Protein AF-A0A8S3JN02-F1 (afdb_monomer)

Sequence (158 aa):
DIGNNVYLNGHVSGVRGQWTYNQTGPLVLNRPGKMAANGQYLLWPFLSSDQTMTATIDNDINNLLSNFSTNGGWFQQTEIQGSAAANGAVSISTKLQPGEKKTVSILFAWYFPHHYWLDLPLDNYYSLLFNNVTDVGQSIGIDKTDSQLKIIFTGLFS

Mean predicted aligned error: 9.17 Å

Solvent-accessible surface area (backbone atoms only — not comparable to full-atom values): 9574 Å² total; per-residue (Å²): 132,80,84,77,60,82,66,76,85,86,85,65,98,68,72,56,30,31,30,34,29,67,68,82,59,42,43,33,39,41,28,75,70,79,45,58,88,17,31,29,39,34,44,32,73,62,74,56,98,72,45,46,70,26,42,52,68,36,75,48,70,65,60,54,51,55,45,32,75,74,64,67,39,40,86,86,48,62,65,40,76,70,46,69,36,73,39,74,51,74,40,76,43,68,85,78,58,94,92,60,86,83,88,82,50,70,48,75,40,66,31,50,44,30,37,71,58,94,87,40,85,40,65,41,72,66,50,82,78,29,94,46,31,64,52,51,45,46,73,79,41,70,90,42,54,75,75,55,52,53,51,56,66,57,62,75,76,110

Organism: NCBI:txid392030

Radius of gyration: 18.02 Å; Cα contacts (8 Å, |Δi|>4): 259; chains: 1; bounding box: 43×38×48 Å

Foldseek 3Di:
DDDPDLDDDDDDPADFAFWWDAQQFWTKGARDDAEQVGWMKTKGKQDDPQKGKAKDAAQDVVVVVVVCVVPVHDVVDNIGGRDTHRDMDMGMDGDADVPDDDDIDMDIWITRQWYDDPNDTDGDPCVVVDVHRVRVVVVLPSVDDPVRNVVVVVVVVD

pLDDT: mean 79.39, std 17.41, range [34.16, 96.69]

Nearest PDB structures (foldseek):
  5npf-assembly1_A  TM=7.852E-01  e=4.979E-01  Thermoanaerobacterium xylanolyticum
  5o0s-assembly1_A  TM=7.548E-01  e=7.433E-01  Thermoanaerobacterium xylanolyticum LX-11
  8jbo-assembly1_A  TM=6.210E-01  e=1.048E+00  Thermoanaerobacterium xylanolyticum LX-11
  8i5q-assembly1_A  TM=5.318E-01  e=1.858E+00  Thermoanaerobacterium xylanolyticum LX-11

Structure (mmCIF, N/CA/C/O backbone):
data_AF-A0A8S3JN02-F1
#
_entry.id   AF-A0A8S3JN02-F1
#
loop_
_atom_site.group_PDB
_atom_site.id
_atom_site.type_symbol
_atom_site.label_atom_id
_atom_site.label_alt_id
_atom_site.label_comp_id
_atom_site.label_asym_id
_atom_site.label_entity_id
_atom_site.label_seq_id
_atom_site.pdbx_PDB_ins_code
_atom_site.Cartn_x
_atom_site.Cartn_y
_atom_site.Cartn_z
_atom_site.occupancy
_atom_site.B_iso_or_equiv
_atom_site.auth_seq_id
_atom_site.auth_comp_id
_atom_site.auth_asym_id
_atom_site.auth_atom_id
_atom_site.pdbx_PDB_model_num
ATOM 1 N N . ASP A 1 1 ? 27.323 10.208 -19.829 1.00 34.66 1 ASP A N 1
ATOM 2 C CA . ASP A 1 1 ? 26.160 9.383 -19.465 1.00 34.66 1 ASP A CA 1
ATOM 3 C C . ASP A 1 1 ? 26.100 9.191 -17.955 1.00 34.66 1 ASP A C 1
ATOM 5 O O . ASP A 1 1 ? 26.625 8.215 -17.464 1.00 34.66 1 ASP A O 1
ATOM 9 N N . ILE A 1 2 ? 25.632 10.088 -17.079 1.00 34.16 2 ILE A N 1
ATOM 10 C CA . ILE A 1 2 ? 24.517 11.050 -17.125 1.00 34.16 2 ILE A CA 1
ATOM 11 C C . ILE A 1 2 ? 23.297 10.387 -17.772 1.00 34.16 2 ILE A C 1
ATOM 13 O O . ILE A 1 2 ? 23.023 10.555 -18.949 1.00 34.16 2 ILE A O 1
ATOM 17 N N . GLY A 1 3 ? 22.600 9.520 -17.046 1.00 41.91 3 GLY A N 1
ATOM 18 C CA . GLY A 1 3 ? 21.750 10.021 -15.963 1.00 41.91 3 GLY A CA 1
ATOM 19 C C . GLY A 1 3 ? 20.477 10.687 -16.502 1.00 41.91 3 GLY A C 1
ATOM 20 O O . GLY A 1 3 ? 19.808 11.415 -15.774 1.00 41.91 3 GLY A O 1
ATOM 21 N N . ASN A 1 4 ? 20.147 10.456 -17.778 1.00 41.75 4 ASN A N 1
ATOM 22 C CA . ASN A 1 4 ? 18.892 10.866 -18.390 1.00 41.75 4 ASN A CA 1
ATOM 23 C C . ASN A 1 4 ? 17.697 10.181 -17.703 1.00 41.75 4 ASN A C 1
ATOM 25 O O . ASN A 1 4 ? 17.236 9.135 -18.132 1.00 41.75 4 ASN A O 1
ATOM 29 N N . ASN A 1 5 ? 17.147 10.844 -16.684 1.00 47.47 5 ASN A N 1
ATOM 30 C CA . ASN A 1 5 ? 15.732 11.226 -16.690 1.00 47.47 5 ASN A CA 1
ATOM 31 C C . ASN A 1 5 ? 14.678 10.119 -16.795 1.00 47.47 5 ASN A C 1
ATOM 33 O O . ASN A 1 5 ? 13.706 10.274 -17.531 1.00 47.47 5 ASN A O 1
ATOM 37 N N . VAL A 1 6 ? 14.781 9.025 -16.042 1.00 48.16 6 VAL A N 1
ATOM 38 C CA . VAL A 1 6 ? 13.850 7.895 -16.275 1.00 48.16 6 VAL A CA 1
ATOM 39 C C . VAL A 1 6 ? 12.532 7.999 -15.500 1.00 48.16 6 VAL A C 1
ATOM 41 O O . VAL A 1 6 ? 11.930 6.994 -15.135 1.00 48.16 6 VAL A O 1
ATOM 44 N N . TYR A 1 7 ? 12.084 9.243 -15.288 1.00 45.03 7 TYR A N 1
ATOM 45 C CA . TYR A 1 7 ? 10.761 9.725 -15.716 1.00 45.03 7 TYR A CA 1
ATOM 46 C C . TYR A 1 7 ? 10.730 11.267 -15.578 1.00 45.03 7 TYR A C 1
ATOM 48 O O . TYR A 1 7 ? 10.963 11.775 -14.481 1.00 45.03 7 TYR A O 1
ATOM 56 N N . LEU A 1 8 ? 10.469 12.041 -16.640 1.00 46.81 8 LEU A N 1
ATOM 57 C CA . LEU A 1 8 ? 10.508 13.517 -16.589 1.00 46.81 8 LEU A CA 1
ATOM 58 C C . LEU A 1 8 ? 9.242 14.184 -17.151 1.00 46.81 8 LEU A C 1
ATOM 60 O O . LEU A 1 8 ? 8.777 13.802 -18.220 1.00 46.81 8 LEU A O 1
ATOM 64 N N . ASN A 1 9 ? 8.830 15.307 -16.540 1.00 41.00 9 ASN A N 1
ATOM 65 C CA . ASN A 1 9 ? 9.175 16.605 -17.139 1.00 41.00 9 ASN A CA 1
ATOM 66 C C . ASN A 1 9 ? 9.366 17.712 -16.074 1.00 41.00 9 ASN A C 1
ATOM 68 O O . ASN A 1 9 ? 8.522 17.872 -15.197 1.00 41.00 9 ASN A O 1
ATOM 72 N N . GLY A 1 10 ? 10.473 18.465 -16.143 1.00 43.22 10 GLY A N 1
ATOM 73 C CA . GLY A 1 10 ? 10.714 19.660 -15.312 1.00 43.22 10 GLY A CA 1
ATOM 74 C C . GLY A 1 10 ? 11.248 19.477 -13.878 1.00 43.22 10 GLY A C 1
ATOM 75 O O . GLY A 1 10 ? 10.930 20.295 -13.028 1.00 43.22 10 GLY A O 1
ATOM 76 N N . HIS A 1 11 ? 12.052 18.442 -13.611 1.00 48.72 11 HIS A N 1
ATOM 77 C CA . HIS A 1 11 ? 12.993 18.317 -12.476 1.00 48.72 11 HIS A CA 1
ATOM 78 C C . HIS A 1 11 ? 12.583 18.854 -11.084 1.00 48.72 11 HIS A C 1
ATOM 80 O O . HIS A 1 11 ? 12.873 19.992 -10.723 1.00 48.72 11 HIS A O 1
ATOM 86 N N . VAL A 1 12 ? 12.115 17.948 -10.220 1.00 45.69 12 VAL A N 1
ATOM 87 C CA . VAL A 1 12 ? 12.314 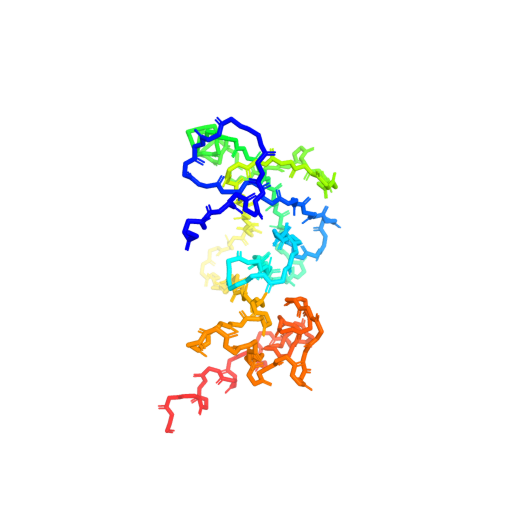18.009 -8.760 1.00 45.69 12 VAL A CA 1
ATOM 88 C C . VAL A 1 12 ? 12.675 16.587 -8.312 1.00 45.69 12 VAL A C 1
ATOM 90 O O . VAL A 1 12 ? 12.100 15.627 -8.822 1.00 45.69 12 VAL A O 1
ATOM 93 N N . SER A 1 13 ? 13.658 16.429 -7.422 1.00 41.56 13 SER A N 1
ATOM 94 C CA . SER A 1 13 ? 14.010 15.138 -6.808 1.00 41.56 13 SER A CA 1
ATOM 95 C C . SER A 1 13 ? 12.745 14.438 -6.284 1.00 41.56 13 SER A C 1
ATOM 97 O O . SER A 1 13 ? 12.057 14.983 -5.426 1.00 41.56 13 SER A O 1
ATOM 99 N N . GLY A 1 14 ? 12.409 13.272 -6.843 1.00 50.47 14 GLY A N 1
ATOM 100 C CA . GLY A 1 14 ? 11.148 12.572 -6.577 1.00 50.47 14 GLY A CA 1
ATOM 101 C C . GLY A 1 14 ? 10.360 12.301 -7.856 1.00 50.47 14 GLY A C 1
ATOM 102 O O . GLY A 1 14 ? 9.391 12.988 -8.169 1.00 50.47 14 GLY A O 1
ATOM 103 N N . VAL A 1 15 ? 10.772 11.278 -8.608 1.00 55.94 15 VAL A N 1
ATOM 104 C CA . VAL A 1 15 ? 10.011 10.774 -9.760 1.00 55.94 15 VAL A CA 1
ATOM 105 C C . VAL A 1 15 ? 8.611 10.347 -9.295 1.00 55.94 15 VAL A C 1
ATOM 107 O O . VAL A 1 15 ? 8.466 9.383 -8.534 1.00 55.94 15 VAL A O 1
ATOM 110 N N . ARG A 1 16 ? 7.579 11.072 -9.752 1.00 66.62 16 ARG A N 1
ATOM 111 C CA . ARG A 1 16 ? 6.169 10.781 -9.459 1.00 66.62 16 ARG A CA 1
ATOM 112 C C . ARG A 1 16 ? 5.734 9.604 -10.329 1.00 66.62 16 ARG A C 1
ATOM 114 O O . ARG A 1 16 ? 5.414 9.778 -11.500 1.00 66.62 16 ARG A O 1
ATOM 121 N N . GLY A 1 17 ? 5.811 8.399 -9.770 1.00 76.44 17 GLY A N 1
ATOM 122 C CA . GLY A 1 17 ? 5.189 7.223 -10.372 1.00 76.44 17 GLY A CA 1
ATOM 123 C C . GLY A 1 17 ? 3.662 7.351 -10.398 1.00 76.44 17 GLY A C 1
ATOM 124 O O . GLY A 1 17 ? 3.092 8.368 -10.005 1.00 76.44 17 GLY A O 1
ATOM 125 N N . GLN A 1 18 ? 3.000 6.300 -10.855 1.00 89.69 18 GLN A N 1
ATOM 126 C CA . GLN A 1 18 ? 1.548 6.213 -10.903 1.00 89.69 18 GLN A CA 1
ATOM 127 C C . GLN A 1 18 ? 1.035 5.510 -9.656 1.00 89.69 18 GLN A C 1
ATOM 129 O O . GLN A 1 18 ? 1.423 4.374 -9.384 1.00 89.69 18 GLN A O 1
ATOM 134 N N . TRP A 1 19 ? 0.162 6.182 -8.913 1.00 92.00 19 TRP A N 1
ATOM 135 C CA . TRP A 1 19 ? -0.514 5.576 -7.779 1.00 92.00 19 TRP A CA 1
ATOM 136 C C . TRP A 1 19 ? -1.785 4.852 -8.216 1.00 92.00 19 TRP A C 1
ATOM 138 O O . TRP A 1 19 ? -2.520 5.333 -9.084 1.00 92.00 19 TRP A O 1
ATOM 148 N N . THR A 1 20 ? -2.052 3.710 -7.587 1.00 93.62 20 THR A N 1
ATOM 149 C CA . THR A 1 20 ? -3.298 2.952 -7.736 1.00 93.62 20 THR A CA 1
ATOM 150 C C . THR A 1 20 ? -3.820 2.493 -6.378 1.00 93.62 20 THR A C 1
ATOM 152 O O . THR A 1 20 ? -3.031 2.140 -5.502 1.00 93.62 20 THR A O 1
ATOM 155 N N . TYR A 1 21 ? -5.138 2.539 -6.191 1.00 91.38 21 TYR A N 1
ATOM 156 C CA . TYR A 1 21 ? -5.841 2.077 -4.992 1.00 91.38 21 TYR A CA 1
ATOM 157 C C . TYR A 1 21 ? -7.308 1.789 -5.325 1.00 91.38 21 TYR A C 1
ATOM 159 O O . TYR A 1 21 ? -7.956 2.608 -5.973 1.00 91.38 21 TYR A O 1
ATOM 167 N N . ASN A 1 22 ? -7.837 0.656 -4.854 1.00 83.44 22 ASN A N 1
ATOM 168 C CA . ASN A 1 22 ? -9.179 0.157 -5.179 1.00 83.44 22 ASN A CA 1
ATOM 169 C C . ASN A 1 22 ? -10.023 -0.215 -3.936 1.00 83.44 22 ASN A C 1
ATOM 171 O O . ASN A 1 22 ? -10.738 -1.212 -3.958 1.00 83.44 22 ASN A O 1
ATOM 175 N N . GLN A 1 23 ? -9.957 0.581 -2.859 1.00 75.44 23 GLN A N 1
ATOM 176 C CA . GLN A 1 23 ? -10.728 0.447 -1.594 1.00 75.44 23 GLN A CA 1
ATOM 177 C C . GLN A 1 23 ? -10.337 -0.709 -0.681 1.00 75.44 23 GLN A C 1
ATOM 179 O O . GLN A 1 23 ? -10.251 -0.530 0.530 1.00 75.44 23 GLN A O 1
ATOM 184 N N . THR A 1 24 ? -10.147 -1.897 -1.242 1.00 75.31 24 THR A N 1
ATOM 185 C CA . THR A 1 24 ? -9.920 -3.128 -0.473 1.00 75.31 24 THR A CA 1
ATOM 186 C C . THR A 1 24 ? -8.507 -3.676 -0.641 1.00 75.31 24 THR A C 1
ATOM 188 O O . THR A 1 24 ? -8.105 -4.575 0.093 1.00 75.31 24 THR A O 1
ATOM 191 N N . GLY A 1 25 ? -7.768 -3.178 -1.633 1.00 83.94 25 GLY A N 1
ATOM 192 C CA . GLY A 1 25 ? -6.404 -3.586 -1.939 1.00 83.94 25 GLY A CA 1
ATOM 193 C C . GLY A 1 25 ? -5.341 -2.588 -1.471 1.00 83.94 25 GLY A C 1
ATOM 194 O O . GLY A 1 25 ? -5.647 -1.573 -0.840 1.00 83.94 25 GLY A O 1
ATOM 195 N N . PRO A 1 26 ? -4.069 -2.863 -1.795 1.00 91.88 26 PRO A N 1
ATOM 196 C CA . PRO A 1 26 ? -2.961 -1.997 -1.428 1.00 91.88 26 PRO A CA 1
ATOM 197 C C . PRO A 1 26 ? -3.035 -0.643 -2.137 1.00 91.88 26 PRO A C 1
ATOM 199 O O . PRO A 1 26 ? -3.521 -0.529 -3.263 1.00 91.88 26 PRO A O 1
ATOM 202 N N . LEU A 1 27 ? -2.443 0.373 -1.511 1.00 94.94 27 LEU A N 1
ATOM 203 C CA . LEU A 1 27 ? -1.994 1.562 -2.222 1.00 94.94 27 LEU A CA 1
ATOM 204 C C . LEU A 1 27 ? -0.657 1.232 -2.892 1.00 94.94 27 LEU A C 1
ATOM 206 O O . LEU A 1 27 ? 0.330 0.976 -2.201 1.00 94.94 27 LEU A O 1
ATOM 210 N N . VAL A 1 28 ? -0.616 1.245 -4.222 1.00 94.75 28 VAL A N 1
ATOM 211 C CA . VAL A 1 28 ? 0.566 0.864 -5.008 1.00 94.75 28 VAL A CA 1
ATOM 212 C C . VAL A 1 28 ? 1.101 2.065 -5.766 1.00 94.75 28 VAL A C 1
ATOM 214 O O . VAL A 1 28 ? 0.358 2.714 -6.498 1.00 94.75 28 VAL A O 1
ATOM 217 N N . LEU A 1 29 ? 2.402 2.321 -5.643 1.00 93.69 29 LEU A N 1
ATOM 218 C CA . LEU A 1 29 ? 3.144 3.239 -6.501 1.00 93.69 29 LEU A CA 1
ATOM 219 C C . LEU A 1 29 ? 3.896 2.437 -7.558 1.00 93.69 29 LEU A C 1
ATOM 221 O O . LEU A 1 29 ? 4.765 1.643 -7.213 1.00 93.69 29 LEU A O 1
ATOM 225 N N . ASN A 1 30 ? 3.626 2.698 -8.833 1.00 91.94 30 ASN A N 1
ATOM 226 C CA . ASN A 1 30 ? 4.323 2.095 -9.961 1.00 91.94 30 ASN A CA 1
ATOM 227 C C . ASN A 1 30 ? 5.232 3.109 -10.668 1.00 91.94 30 ASN A C 1
ATOM 229 O O . ASN A 1 30 ? 4.771 4.149 -11.137 1.00 91.94 30 ASN A O 1
ATOM 233 N N . ARG A 1 31 ? 6.525 2.802 -10.785 1.00 88.69 31 ARG A N 1
ATOM 234 C CA . ARG A 1 31 ? 7.506 3.572 -11.562 1.00 88.69 31 ARG A CA 1
ATOM 235 C C . ARG A 1 31 ? 7.958 2.722 -12.754 1.00 88.69 31 ARG A C 1
ATOM 237 O O . ARG A 1 31 ? 8.922 1.971 -12.603 1.00 88.69 31 ARG A O 1
ATOM 244 N N . PRO A 1 32 ? 7.290 2.809 -13.918 1.00 84.88 32 PRO A N 1
ATOM 245 C CA . PRO A 1 32 ? 7.601 1.960 -15.064 1.00 84.88 32 PRO A CA 1
ATOM 246 C C . PRO A 1 32 ? 8.996 2.260 -15.622 1.00 84.88 32 PRO A C 1
ATOM 248 O O . PRO A 1 32 ? 9.436 3.406 -15.622 1.00 84.88 32 PRO A O 1
ATOM 251 N N . GLY A 1 33 ? 9.673 1.232 -16.129 1.00 82.44 33 GLY A N 1
ATOM 252 C CA . GLY A 1 33 ? 10.989 1.338 -16.757 1.00 82.44 33 GLY A CA 1
ATOM 253 C C . GLY A 1 33 ? 11.889 0.165 -16.381 1.00 82.44 33 GLY A C 1
ATOM 254 O O . GLY A 1 33 ? 11.467 -0.739 -15.665 1.00 82.44 33 GLY A O 1
ATOM 255 N N . LYS A 1 34 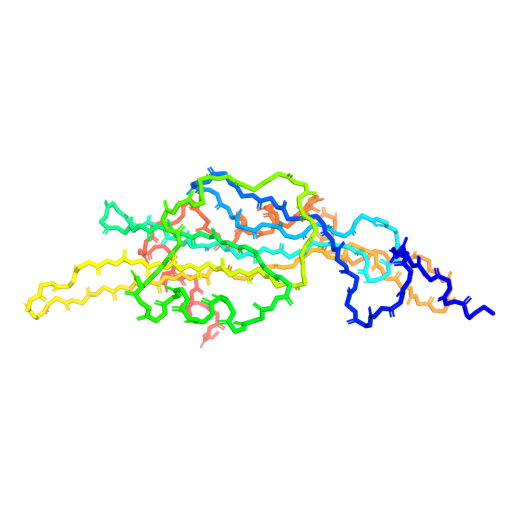? 13.1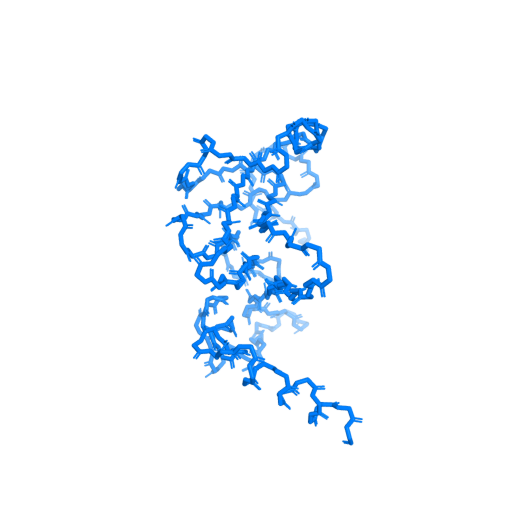22 0.175 -16.893 1.00 81.56 34 LYS A N 1
ATOM 256 C CA . LYS A 1 34 ? 14.088 -0.923 -16.722 1.00 81.56 34 LYS A CA 1
ATOM 257 C C . LYS A 1 34 ? 15.317 -0.546 -15.900 1.00 81.56 34 LYS A C 1
ATOM 259 O O . LYS A 1 34 ? 16.253 -1.330 -15.807 1.00 81.56 34 LYS A O 1
ATOM 264 N N . MET A 1 35 ? 15.345 0.656 -15.330 1.00 80.44 35 MET A N 1
ATOM 265 C CA . MET A 1 35 ? 16.460 1.048 -14.483 1.00 80.44 35 MET A CA 1
ATOM 266 C C . MET A 1 35 ? 16.302 0.572 -13.050 1.00 80.44 35 MET A C 1
ATOM 268 O O . MET A 1 35 ? 15.193 0.334 -12.589 1.00 80.44 35 MET A O 1
ATOM 272 N N . ALA A 1 36 ? 17.408 0.590 -12.307 1.00 82.44 36 ALA A N 1
ATOM 273 C CA . ALA A 1 36 ? 17.420 0.296 -10.877 1.00 82.44 36 ALA A CA 1
ATOM 274 C C . ALA A 1 36 ? 16.464 1.168 -10.038 1.00 82.44 36 ALA A C 1
ATOM 276 O O . ALA A 1 36 ? 16.013 0.754 -8.976 1.00 82.44 36 ALA A O 1
ATOM 277 N N . ALA A 1 37 ? 16.139 2.377 -10.509 1.00 80.31 37 ALA A N 1
ATOM 278 C CA . ALA A 1 37 ? 15.184 3.273 -9.852 1.00 80.31 37 ALA A CA 1
ATOM 279 C C . ALA A 1 37 ? 13.711 3.012 -10.241 1.00 80.31 37 ALA A C 1
ATOM 281 O O . ALA A 1 37 ? 12.807 3.622 -9.659 1.00 80.31 37 ALA A O 1
ATOM 282 N N . ASN A 1 38 ? 13.467 2.148 -11.231 1.00 85.88 38 ASN A N 1
ATOM 283 C CA . ASN A 1 38 ? 12.141 1.732 -11.670 1.00 85.88 38 ASN A CA 1
ATOM 284 C C . ASN A 1 38 ? 11.709 0.476 -10.917 1.00 85.88 38 ASN A C 1
ATOM 286 O O . ASN A 1 38 ? 12.503 -0.419 -10.639 1.00 85.88 38 ASN A O 1
ATOM 290 N N . GLY A 1 39 ? 10.430 0.420 -10.581 1.00 90.56 39 GLY A N 1
ATOM 291 C CA . GLY A 1 39 ? 9.894 -0.599 -9.701 1.00 90.56 39 GLY A CA 1
ATOM 292 C C . GLY A 1 39 ? 8.634 -0.116 -9.017 1.00 90.56 39 GLY A C 1
ATOM 293 O O . GLY A 1 39 ? 8.016 0.875 -9.417 1.00 90.56 39 GLY A O 1
ATOM 294 N N . GLN A 1 40 ? 8.246 -0.835 -7.981 1.00 93.81 40 GLN A N 1
ATOM 295 C CA . GLN A 1 40 ? 6.979 -0.646 -7.312 1.00 93.81 40 GLN A CA 1
ATOM 296 C C . GLN A 1 40 ? 7.160 -0.607 -5.799 1.00 93.81 40 GLN A C 1
ATOM 298 O O . GLN A 1 40 ? 8.001 -1.312 -5.242 1.00 93.81 40 GLN A O 1
ATOM 303 N N . TYR A 1 41 ? 6.330 0.194 -5.141 1.00 94.00 41 TYR A N 1
ATOM 304 C CA . TYR A 1 41 ? 6.115 0.136 -3.698 1.00 94.00 41 TYR A CA 1
ATOM 305 C C . TYR A 1 41 ? 4.649 -0.151 -3.434 1.00 94.00 41 TYR A C 1
ATOM 307 O O . TYR A 1 41 ? 3.794 0.281 -4.208 1.00 94.00 41 TYR A O 1
ATOM 315 N N . LEU A 1 42 ? 4.357 -0.805 -2.316 1.00 94.06 42 LEU A N 1
ATOM 316 C CA . LEU A 1 42 ? 2.998 -0.899 -1.814 1.00 94.06 42 LEU A CA 1
ATOM 317 C C . LEU A 1 42 ? 2.919 -0.608 -0.321 1.00 94.06 42 LEU A C 1
ATOM 319 O O . LEU A 1 42 ? 3.858 -0.872 0.432 1.00 94.06 42 LEU A O 1
ATOM 323 N N . LEU A 1 43 ? 1.761 -0.099 0.081 1.00 94.19 43 LEU A N 1
ATOM 324 C CA . LEU A 1 43 ? 1.285 -0.071 1.454 1.00 94.19 43 LEU A CA 1
ATOM 325 C C . LEU A 1 43 ? -0.035 -0.837 1.504 1.00 94.19 43 LEU A C 1
ATOM 327 O O . LEU A 1 43 ? -0.994 -0.457 0.831 1.00 94.19 43 LEU A O 1
ATOM 331 N N . TRP A 1 44 ? -0.087 -1.910 2.288 1.00 90.81 44 TRP A N 1
ATOM 332 C CA . TRP A 1 44 ? -1.257 -2.778 2.390 1.00 90.81 44 TRP A CA 1
ATOM 333 C C . TRP A 1 44 ? -1.704 -2.933 3.842 1.00 90.81 44 TRP A C 1
ATOM 335 O O . TRP A 1 44 ? -1.150 -3.729 4.598 1.00 90.81 44 TRP A O 1
ATOM 345 N N . PRO A 1 45 ? -2.708 -2.158 4.254 1.00 88.56 45 PRO A N 1
ATOM 346 C CA . PRO A 1 45 ? -3.466 -2.416 5.463 1.00 88.56 45 PRO A CA 1
ATOM 347 C C . PRO A 1 45 ? -4.091 -3.813 5.505 1.00 88.56 45 PRO A C 1
ATOM 349 O O . PRO A 1 45 ? -4.893 -4.159 4.641 1.00 88.56 45 PRO A O 1
ATOM 352 N N . PHE A 1 46 ? -3.769 -4.600 6.529 1.00 82.88 46 PHE A N 1
ATOM 353 C CA . PHE A 1 46 ? -4.496 -5.836 6.809 1.00 82.88 46 PHE A CA 1
ATOM 354 C C . PHE A 1 46 ? -5.767 -5.486 7.568 1.00 82.88 46 PHE A C 1
ATOM 356 O O . PHE A 1 46 ? -5.686 -4.846 8.613 1.00 82.88 46 PHE A O 1
ATOM 363 N N . LEU A 1 47 ? -6.919 -5.881 7.028 1.00 80.62 47 LEU A N 1
ATOM 364 C CA . LEU A 1 47 ? -8.220 -5.558 7.599 1.00 80.62 47 LEU A CA 1
ATOM 365 C C . LEU A 1 47 ? -8.839 -6.772 8.289 1.00 80.62 47 LEU A C 1
ATOM 367 O O . LEU A 1 47 ? -9.073 -7.804 7.660 1.00 80.62 47 LEU A O 1
ATOM 371 N N . SER A 1 48 ? -9.173 -6.614 9.567 1.00 78.38 48 SER A N 1
ATOM 372 C CA . SER A 1 48 ? -10.196 -7.424 10.234 1.00 78.38 48 SER A CA 1
ATOM 373 C C . SER A 1 48 ? -11.600 -6.868 9.955 1.00 78.38 48 SER A C 1
ATOM 375 O O . SER A 1 48 ? -11.765 -5.749 9.470 1.00 78.38 48 SER A O 1
ATOM 377 N N . SER A 1 49 ? -12.645 -7.637 10.278 1.00 79.19 49 SER A N 1
ATOM 378 C CA . SER A 1 49 ? -14.050 -7.293 9.980 1.00 79.19 49 SER A CA 1
ATOM 379 C C . SER A 1 49 ? -14.545 -5.969 10.581 1.00 79.19 49 SER A C 1
ATOM 381 O O . SER A 1 49 ? -15.570 -5.444 10.162 1.00 79.19 49 SER A O 1
ATOM 383 N N . ASP A 1 50 ? -13.857 -5.454 11.595 1.00 85.44 50 ASP A N 1
ATOM 384 C CA . ASP A 1 50 ? -14.172 -4.226 12.326 1.00 85.44 50 ASP A CA 1
ATOM 385 C C . ASP A 1 50 ? -13.200 -3.070 12.017 1.00 85.44 50 ASP A C 1
ATOM 387 O O . ASP A 1 50 ? -13.278 -2.009 12.644 1.00 85.44 50 ASP A O 1
ATOM 391 N N . GLN A 1 51 ? -12.267 -3.283 11.088 1.00 87.69 51 GLN A N 1
ATOM 392 C CA . GLN A 1 51 ? -11.291 -2.294 10.653 1.00 87.69 51 GLN A CA 1
ATOM 393 C C . GLN A 1 51 ? -11.727 -1.638 9.344 1.00 87.69 51 GLN A C 1
ATOM 395 O O . GLN A 1 51 ? -12.358 -2.246 8.482 1.00 87.69 51 GLN A O 1
ATOM 400 N N . THR A 1 52 ? -11.375 -0.368 9.178 1.00 88.75 52 THR A N 1
ATOM 401 C CA . THR A 1 52 ? -11.588 0.381 7.937 1.00 88.75 52 THR A CA 1
ATOM 402 C C . THR A 1 52 ? -10.266 0.947 7.454 1.00 88.75 52 THR A C 1
ATOM 404 O O . THR A 1 52 ? -9.532 1.561 8.229 1.00 88.75 52 THR A O 1
ATOM 407 N N . MET A 1 53 ? -9.982 0.758 6.168 1.00 89.56 53 MET A N 1
ATOM 408 C CA . MET A 1 53 ? -8.844 1.356 5.482 1.00 89.56 53 MET A CA 1
ATOM 409 C C . MET A 1 53 ? -9.254 2.660 4.806 1.00 89.56 53 MET A C 1
ATOM 411 O O . MET A 1 53 ? -10.339 2.759 4.235 1.00 89.56 53 MET A O 1
ATOM 415 N N . THR A 1 54 ? -8.351 3.636 4.794 1.00 92.81 54 THR A N 1
ATOM 416 C CA . THR A 1 54 ? -8.404 4.728 3.814 1.00 92.81 54 THR A CA 1
ATOM 417 C C . THR A 1 54 ? -7.039 4.922 3.173 1.00 92.81 54 THR A C 1
ATOM 419 O O . THR A 1 54 ? -6.021 4.594 3.783 1.00 92.81 54 THR A O 1
ATOM 422 N N . ALA A 1 55 ? -7.008 5.452 1.953 1.00 93.81 55 ALA A N 1
ATOM 423 C CA . ALA A 1 55 ? -5.773 5.800 1.268 1.00 93.81 55 ALA A CA 1
ATOM 424 C C . ALA A 1 55 ? -5.944 7.089 0.468 1.00 93.81 55 ALA A C 1
ATOM 426 O O . ALA A 1 55 ? -7.037 7.411 0.007 1.00 93.81 55 ALA A O 1
ATOM 427 N N . THR A 1 56 ? -4.855 7.825 0.299 1.00 93.62 56 THR A N 1
ATOM 428 C CA . THR A 1 56 ? -4.835 9.074 -0.462 1.00 93.62 56 THR A CA 1
ATOM 429 C C . THR A 1 56 ? -3.445 9.330 -1.030 1.00 93.62 56 THR A C 1
ATOM 431 O O . THR A 1 56 ? -2.470 8.663 -0.667 1.00 93.62 56 THR A O 1
ATOM 434 N N . ILE A 1 57 ? -3.355 10.331 -1.896 1.00 91.88 57 ILE A N 1
ATOM 435 C CA . ILE A 1 57 ? -2.105 10.843 -2.435 1.00 91.88 57 ILE A CA 1
ATOM 436 C C . ILE A 1 57 ? -2.158 12.371 -2.492 1.00 91.88 57 ILE A C 1
ATOM 438 O O . ILE A 1 57 ? -3.210 12.943 -2.767 1.00 91.88 57 ILE A O 1
ATOM 442 N N . ASP A 1 58 ? -1.025 13.034 -2.278 1.00 90.38 58 ASP A N 1
ATOM 443 C CA . ASP A 1 58 ? -0.916 14.492 -2.416 1.00 90.38 58 ASP A CA 1
ATOM 444 C C . ASP A 1 58 ? 0.533 14.893 -2.741 1.00 90.38 58 ASP A C 1
ATOM 446 O O . ASP A 1 58 ? 1.494 14.171 -2.458 1.00 90.38 58 ASP A O 1
ATOM 450 N N . ASN A 1 59 ? 0.710 16.051 -3.365 1.00 86.69 59 ASN A N 1
ATOM 451 C CA . ASN A 1 59 ? 2.025 16.645 -3.582 1.00 86.69 59 ASN A CA 1
ATOM 452 C C . ASN A 1 59 ? 2.553 17.377 -2.344 1.00 86.69 59 ASN A C 1
ATOM 454 O O . ASN A 1 59 ? 3.768 17.487 -2.198 1.00 86.69 59 ASN A O 1
ATOM 458 N N . ASP A 1 60 ? 1.667 17.834 -1.461 1.00 88.31 60 ASP A N 1
ATOM 459 C CA . ASP A 1 60 ? 2.003 18.499 -0.210 1.00 88.31 60 ASP A CA 1
ATOM 460 C C . ASP A 1 60 ? 1.703 17.587 0.986 1.00 88.31 60 ASP A C 1
ATOM 462 O O . ASP A 1 60 ? 0.564 17.192 1.245 1.00 88.31 60 ASP A O 1
ATOM 466 N N . ILE A 1 61 ? 2.743 17.266 1.753 1.00 89.50 61 ILE A N 1
ATOM 467 C CA . ILE A 1 61 ? 2.619 16.452 2.963 1.00 89.50 61 ILE A CA 1
ATOM 468 C C . ILE A 1 61 ? 1.753 17.133 4.036 1.00 89.50 61 ILE A C 1
ATOM 470 O O . ILE A 1 61 ? 1.097 16.447 4.818 1.00 89.50 61 ILE A O 1
ATOM 474 N N . ASN A 1 62 ? 1.681 18.466 4.060 1.00 93.94 62 ASN A N 1
ATOM 475 C CA . ASN A 1 62 ? 0.873 19.197 5.036 1.00 93.94 62 ASN A CA 1
ATOM 476 C C . ASN A 1 62 ? -0.630 19.005 4.794 1.00 93.94 62 ASN A C 1
ATOM 478 O O . ASN A 1 62 ? -1.401 18.921 5.753 1.00 93.94 62 ASN A O 1
ATOM 482 N N . ASN A 1 63 ? -1.054 18.858 3.535 1.00 91.56 63 ASN A N 1
ATOM 483 C CA . ASN A 1 63 ? -2.443 18.534 3.199 1.00 91.56 63 ASN A CA 1
ATOM 484 C C . ASN A 1 63 ? -2.814 17.133 3.694 1.00 91.56 63 ASN A C 1
ATOM 486 O O . ASN A 1 63 ? -3.896 16.929 4.245 1.00 91.56 63 ASN A O 1
ATOM 490 N N . LEU A 1 64 ? -1.901 16.165 3.560 1.00 92.19 64 LEU A N 1
ATOM 491 C CA . LEU A 1 64 ? -2.108 14.818 4.092 1.00 92.19 64 LEU A CA 1
ATOM 492 C C . LEU A 1 64 ? -2.285 14.846 5.610 1.00 92.19 64 LEU A C 1
ATOM 494 O O . LEU A 1 64 ? -3.265 14.309 6.129 1.00 92.19 64 LEU A O 1
ATOM 498 N N . LEU A 1 65 ? -1.359 15.505 6.310 1.00 94.69 65 LEU A N 1
ATOM 499 C CA . LEU A 1 65 ? -1.336 15.557 7.770 1.00 94.69 65 LEU A CA 1
ATOM 500 C C . LEU A 1 65 ? -2.526 16.324 8.355 1.00 94.69 65 LEU A C 1
ATOM 502 O O . LEU A 1 65 ? -3.103 15.872 9.340 1.00 94.69 65 LEU A O 1
ATOM 506 N N . SER A 1 66 ? -2.921 17.449 7.755 1.00 95.25 66 SER A N 1
ATOM 507 C CA . SER A 1 66 ? -4.061 18.252 8.227 1.00 95.25 66 SER A CA 1
ATOM 508 C C . SER A 1 66 ? -5.410 17.548 8.033 1.00 95.25 66 SER A C 1
ATOM 510 O O . SER A 1 66 ? -6.264 17.572 8.923 1.00 95.25 66 SER A O 1
ATOM 512 N N . ASN A 1 67 ? -5.597 16.847 6.911 1.00 91.50 67 ASN A N 1
ATOM 513 C CA . ASN A 1 67 ? -6.788 16.024 6.697 1.00 91.50 67 ASN A CA 1
ATOM 514 C C . ASN A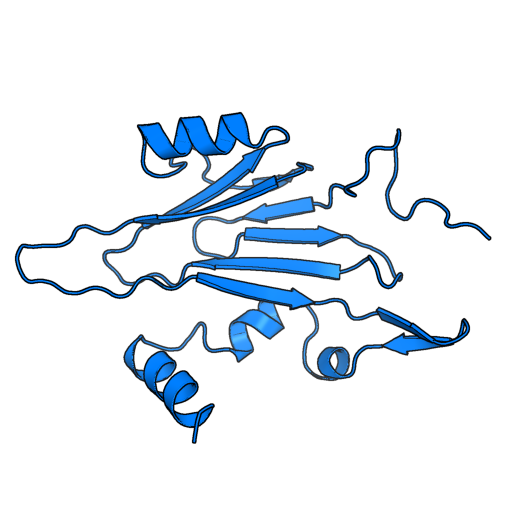 1 67 ? -6.836 14.835 7.664 1.00 91.50 67 ASN A C 1
ATOM 516 O O . ASN A 1 67 ? -7.895 14.536 8.225 1.00 91.50 67 ASN A O 1
ATOM 520 N N . PHE A 1 68 ? -5.691 14.183 7.889 1.00 94.75 68 PHE A N 1
ATOM 521 C CA . PHE A 1 68 ? -5.591 13.063 8.819 1.00 94.75 68 PHE A CA 1
ATOM 522 C C . PHE A 1 68 ? -5.850 13.489 10.265 1.00 94.75 68 PHE A C 1
ATOM 524 O O . PHE A 1 68 ? -6.595 12.813 10.966 1.00 94.75 68 PHE A O 1
ATOM 531 N N . SER A 1 69 ? -5.295 14.616 10.716 1.00 95.12 69 SER A N 1
ATOM 532 C CA . SER A 1 69 ? -5.493 15.094 12.091 1.00 95.12 69 SER A CA 1
ATOM 533 C C . SER A 1 69 ? -6.948 15.455 12.392 1.00 95.12 69 SER A C 1
ATOM 535 O O . SER A 1 69 ? -7.389 15.319 13.531 1.00 95.12 69 SER A O 1
ATOM 537 N N . THR A 1 70 ? -7.702 15.872 11.373 1.00 92.06 70 THR A N 1
ATOM 538 C CA . THR A 1 70 ? -9.116 16.238 11.510 1.00 92.06 70 THR A CA 1
ATOM 539 C C . THR A 1 70 ? -10.033 15.013 11.508 1.00 92.06 70 THR A C 1
ATOM 541 O O . THR A 1 70 ? -10.979 14.954 12.289 1.00 92.06 70 THR A O 1
ATOM 544 N N . ASN A 1 71 ? -9.765 14.030 10.641 1.00 90.25 71 ASN A N 1
ATOM 545 C CA . ASN A 1 71 ? -10.712 12.944 10.358 1.00 90.25 71 ASN A CA 1
ATOM 546 C C . ASN A 1 71 ? -10.231 11.548 10.791 1.00 90.25 71 ASN A C 1
ATOM 548 O O . ASN A 1 71 ? -11.019 10.606 10.796 1.00 90.25 71 ASN A O 1
ATOM 552 N N . GLY A 1 72 ? -8.946 11.372 11.103 1.00 91.12 72 GLY A N 1
ATOM 553 C CA . GLY A 1 72 ? -8.319 10.061 11.327 1.00 91.12 72 GLY A CA 1
ATOM 554 C C . GLY A 1 72 ? -8.145 9.210 10.056 1.00 91.12 72 GLY A C 1
ATOM 555 O O . GLY A 1 72 ? -7.780 8.037 10.139 1.00 91.12 72 GLY A O 1
ATOM 556 N N . GLY A 1 73 ? -8.417 9.771 8.872 1.00 92.50 73 GLY A N 1
ATOM 557 C CA . GLY A 1 73 ? -8.347 9.088 7.577 1.00 92.50 73 GLY A CA 1
ATOM 558 C C . GLY A 1 73 ? -8.900 9.932 6.424 1.00 92.50 73 GLY A C 1
ATOM 559 O O . GLY A 1 73 ? -9.313 11.074 6.620 1.00 92.50 73 GLY A O 1
ATOM 560 N N . TRP A 1 74 ? -8.929 9.359 5.220 1.00 92.44 74 TRP A N 1
ATOM 561 C CA . TRP A 1 74 ? -9.328 10.016 3.966 1.00 92.44 74 TRP A CA 1
ATOM 562 C C . TRP A 1 74 ? -10.532 9.317 3.315 1.00 92.44 74 TRP A C 1
ATOM 564 O O . TRP A 1 74 ? -10.427 8.673 2.277 1.00 92.44 74 TRP A O 1
ATOM 574 N N . PHE A 1 75 ? -11.705 9.438 3.938 1.00 83.31 75 PHE A N 1
ATOM 575 C CA . PHE A 1 75 ? -12.918 8.684 3.571 1.00 83.31 75 PHE A CA 1
ATOM 576 C C . PHE A 1 75 ? -13.592 9.115 2.259 1.00 83.31 75 PHE A C 1
ATOM 578 O O . PHE A 1 75 ? -14.491 8.433 1.779 1.00 83.31 75 PHE A O 1
ATOM 585 N N . GLN A 1 76 ? -13.186 10.248 1.684 1.00 77.38 76 GLN A N 1
ATOM 586 C CA . GLN A 1 76 ? -13.738 10.747 0.419 1.00 77.38 76 GLN A CA 1
ATOM 587 C C . GLN A 1 76 ? -13.076 10.100 -0.802 1.00 77.38 76 GLN A C 1
ATOM 589 O O . GLN A 1 76 ? -13.633 10.141 -1.897 1.00 77.38 76 GLN A O 1
ATOM 594 N N . GLN A 1 77 ? -11.890 9.510 -0.627 1.00 74.56 77 GLN A N 1
ATOM 595 C CA . GLN A 1 77 ? -11.115 8.951 -1.722 1.00 74.56 77 GLN A CA 1
ATOM 596 C C . GLN A 1 77 ? -11.348 7.448 -1.808 1.00 74.56 77 GLN A C 1
ATOM 598 O O . GLN A 1 77 ? -10.745 6.642 -1.102 1.00 74.56 77 GLN A O 1
ATOM 603 N N . THR A 1 78 ? -12.280 7.090 -2.681 1.00 74.56 78 THR A N 1
ATOM 604 C CA . THR A 1 78 ? -12.700 5.710 -2.898 1.00 74.56 78 THR A CA 1
ATOM 605 C C . THR A 1 78 ? -11.842 5.011 -3.945 1.00 74.56 78 THR A C 1
ATOM 607 O O . THR A 1 78 ? -11.795 3.797 -3.979 1.00 74.56 78 THR A O 1
ATOM 610 N N . GLU A 1 79 ? -11.124 5.721 -4.804 1.00 85.19 79 GLU A N 1
ATOM 611 C CA . GLU A 1 79 ? -10.279 5.087 -5.811 1.00 85.19 79 GLU A CA 1
ATOM 612 C C . GLU A 1 79 ? -9.171 6.040 -6.253 1.00 85.19 79 GLU A C 1
ATOM 614 O O . GLU A 1 79 ? -9.328 7.264 -6.247 1.00 85.19 79 GLU A O 1
ATOM 619 N N . ILE A 1 80 ? -8.028 5.469 -6.624 1.00 87.19 80 ILE A N 1
ATOM 620 C CA . ILE A 1 80 ? -6.918 6.179 -7.253 1.00 87.19 80 ILE A CA 1
ATOM 621 C C . ILE A 1 80 ? -6.513 5.355 -8.469 1.00 87.19 80 ILE A C 1
ATOM 623 O O . ILE A 1 80 ? -6.199 4.178 -8.321 1.00 87.19 80 ILE A O 1
ATOM 627 N N . GLN A 1 81 ? -6.508 5.957 -9.659 1.00 83.75 81 GLN A N 1
ATOM 628 C CA . GLN A 1 81 ? -6.085 5.292 -10.894 1.00 83.75 81 GLN A CA 1
ATOM 629 C C . GLN A 1 81 ? -5.149 6.193 -11.687 1.00 83.75 81 GLN A C 1
ATOM 631 O O . GLN A 1 81 ? -5.566 7.207 -12.241 1.00 83.75 81 GLN A O 1
ATOM 636 N N . GLY A 1 82 ? -3.871 5.820 -11.749 1.00 76.31 82 GLY A N 1
ATOM 637 C CA . GLY A 1 82 ? -2.903 6.469 -12.633 1.00 76.31 82 GLY A CA 1
ATOM 638 C C . GLY A 1 82 ? -2.518 7.899 -12.238 1.00 76.31 82 GLY A C 1
ATOM 639 O O . GLY A 1 82 ? -1.912 8.604 -13.044 1.00 76.31 82 GLY A O 1
ATOM 640 N N . SER A 1 83 ? -2.838 8.335 -11.018 1.00 76.69 83 SER A N 1
ATOM 641 C CA . SER A 1 83 ? -2.565 9.699 -10.560 1.00 76.69 83 SER A CA 1
ATOM 642 C C . SER A 1 83 ? -1.114 9.869 -10.106 1.00 76.69 83 SER A C 1
ATOM 644 O O . SER A 1 83 ? -0.576 9.046 -9.363 1.00 76.69 83 SER A O 1
ATOM 646 N N . ALA A 1 84 ? -0.486 10.968 -10.528 1.00 79.19 84 ALA A N 1
ATOM 647 C CA . ALA A 1 84 ? 0.888 11.312 -10.174 1.00 79.19 84 ALA A CA 1
ATOM 648 C C . ALA A 1 84 ? 0.918 12.302 -9.000 1.00 79.19 84 ALA A C 1
ATOM 650 O O . ALA A 1 84 ? 0.560 13.472 -9.143 1.00 79.19 84 ALA A O 1
ATOM 651 N N . ALA A 1 85 ? 1.403 11.844 -7.850 1.00 84.38 85 ALA A N 1
ATOM 652 C CA . ALA A 1 85 ? 1.633 12.672 -6.672 1.00 84.38 85 ALA A CA 1
ATOM 653 C C . ALA A 1 85 ? 2.939 12.268 -5.983 1.00 84.38 85 ALA A C 1
ATOM 655 O O . ALA A 1 85 ? 3.385 11.123 -6.105 1.00 84.38 85 ALA A O 1
ATOM 656 N N . ALA A 1 86 ? 3.563 13.212 -5.281 1.00 83.44 86 ALA A N 1
ATOM 657 C CA . ALA A 1 86 ? 4.830 12.971 -4.594 1.00 83.44 86 ALA A CA 1
ATOM 658 C C . ALA A 1 86 ? 4.687 12.026 -3.390 1.00 83.44 86 ALA A C 1
ATOM 660 O O . ALA A 1 86 ? 5.592 11.237 -3.126 1.00 83.44 86 ALA A O 1
ATOM 661 N N . ASN A 1 87 ? 3.548 12.078 -2.697 1.00 87.88 87 ASN A N 1
ATOM 662 C CA . ASN A 1 87 ? 3.308 11.338 -1.465 1.00 87.88 87 ASN A CA 1
ATOM 663 C C . ASN A 1 87 ? 2.067 10.456 -1.605 1.00 87.88 87 ASN A C 1
ATOM 665 O O . ASN A 1 87 ? 1.094 10.841 -2.255 1.00 87.88 87 ASN A O 1
ATOM 669 N N . GLY A 1 88 ? 2.096 9.306 -0.941 1.00 91.56 88 GLY A N 1
ATOM 670 C CA . GLY A 1 88 ? 0.942 8.439 -0.741 1.00 91.56 88 GLY A CA 1
ATOM 671 C C . GLY A 1 88 ? 0.852 8.040 0.723 1.00 91.56 88 GLY A C 1
ATOM 672 O O . GLY A 1 88 ? 1.877 7.888 1.389 1.00 91.56 88 GLY A O 1
ATOM 673 N N . ALA A 1 89 ? -0.367 7.902 1.228 1.00 94.00 89 ALA A N 1
ATOM 674 C CA . ALA A 1 89 ? -0.623 7.562 2.617 1.00 94.00 89 ALA A CA 1
ATOM 675 C C . ALA A 1 89 ? -1.784 6.575 2.731 1.00 94.00 89 ALA A C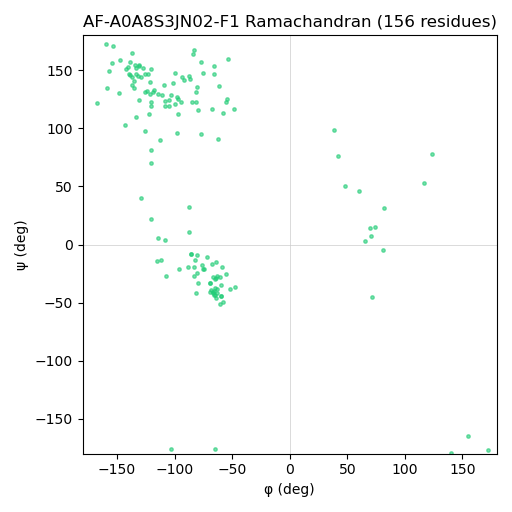 1
ATOM 677 O O . ALA A 1 89 ? -2.733 6.626 1.949 1.00 94.00 89 ALA A O 1
ATOM 678 N N . VAL A 1 90 ? -1.703 5.692 3.726 1.00 94.38 90 VAL A N 1
ATOM 679 C CA . VAL A 1 90 ? -2.780 4.775 4.115 1.00 94.38 90 VAL A CA 1
ATOM 680 C C . VAL A 1 90 ? -3.057 4.919 5.606 1.00 94.38 90 VAL A C 1
ATOM 682 O O . VAL A 1 90 ? -2.156 5.253 6.376 1.00 94.38 90 VAL A O 1
ATOM 685 N N . SER A 1 91 ? -4.286 4.647 6.026 1.00 93.44 91 SER A N 1
ATOM 686 C CA . SER A 1 91 ? -4.641 4.533 7.438 1.00 93.44 91 SER A CA 1
ATOM 687 C C . SER A 1 91 ? -5.507 3.308 7.699 1.00 93.44 91 SER A C 1
ATOM 689 O O . SER A 1 91 ? -6.211 2.834 6.807 1.00 93.44 91 SER A O 1
ATOM 691 N N . ILE A 1 92 ? -5.446 2.820 8.940 1.00 91.50 92 ILE A N 1
ATOM 692 C CA . ILE A 1 92 ? -6.361 1.823 9.499 1.00 91.50 92 ILE A CA 1
ATOM 693 C C . ILE A 1 92 ? -7.063 2.470 10.679 1.00 91.50 92 ILE A C 1
ATOM 695 O O . ILE A 1 92 ? -6.411 3.043 11.551 1.00 91.50 92 ILE A O 1
ATOM 699 N N . SER A 1 93 ? -8.381 2.342 10.722 1.00 90.81 93 SER A N 1
ATOM 700 C CA . SER A 1 93 ? -9.199 2.762 1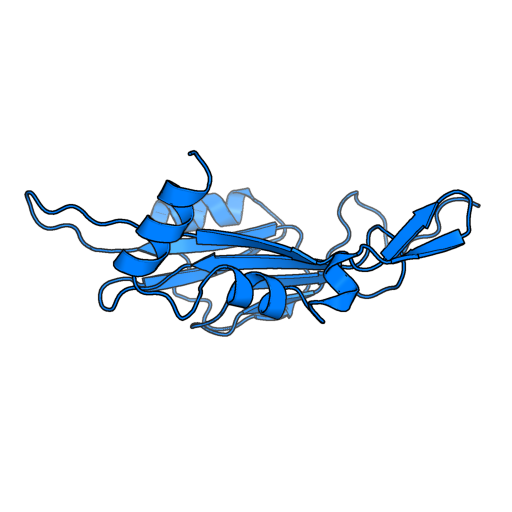1.851 1.00 90.81 93 SER A CA 1
ATOM 701 C C . SER A 1 93 ? -9.975 1.576 12.408 1.00 90.81 93 SER A C 1
ATOM 703 O O . SER A 1 93 ? -10.477 0.744 11.657 1.00 90.81 93 SER A O 1
ATOM 705 N N . THR A 1 94 ? -10.077 1.505 13.731 1.00 91.44 94 THR A N 1
ATOM 706 C CA . THR A 1 94 ? -10.946 0.576 14.463 1.00 91.44 94 THR A CA 1
ATOM 707 C C . THR A 1 94 ? -11.426 1.251 15.744 1.00 91.44 94 THR A C 1
ATOM 709 O O . THR A 1 94 ? -10.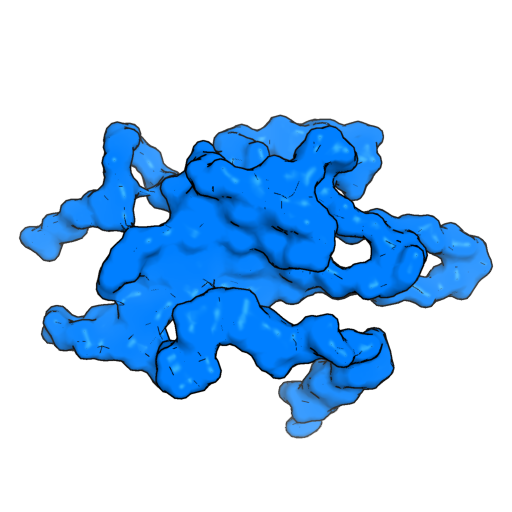816 2.205 16.233 1.00 91.44 94 THR A O 1
ATOM 712 N N . LYS A 1 95 ? -12.530 0.757 16.303 1.00 91.06 95 LYS A N 1
ATOM 713 C CA . LYS A 1 95 ? -13.033 1.173 17.614 1.00 91.06 95 LYS A CA 1
ATOM 714 C C . LYS A 1 95 ? -12.583 0.171 18.668 1.00 91.06 95 LYS A C 1
ATOM 716 O O . LYS A 1 95 ? -12.847 -1.019 18.527 1.00 91.06 95 LYS A O 1
ATOM 721 N N . LEU A 1 96 ? -11.951 0.661 19.729 1.00 92.38 96 LEU A N 1
ATOM 722 C CA . LEU A 1 96 ? -11.563 -0.140 20.889 1.00 92.38 96 LEU A CA 1
ATOM 723 C C . LEU A 1 96 ? -12.606 0.006 21.997 1.00 92.38 96 LEU A C 1
ATOM 725 O O . LEU A 1 96 ? -12.904 1.122 22.423 1.00 92.38 96 LEU A O 1
ATOM 729 N N . GLN A 1 97 ? -13.141 -1.114 22.475 1.00 94.38 97 GLN A N 1
ATOM 730 C CA . GLN A 1 97 ? -13.942 -1.141 23.696 1.00 94.38 97 GLN A CA 1
ATOM 731 C C . GLN A 1 97 ? -13.041 -1.062 24.943 1.00 94.38 97 GLN A C 1
ATOM 733 O O . GLN A 1 97 ? -11.860 -1.420 24.880 1.00 94.38 97 GLN A O 1
ATOM 738 N N . PRO A 1 98 ? -13.558 -0.619 26.106 1.00 96.69 98 PRO A N 1
ATOM 739 C CA . PRO A 1 98 ? -12.786 -0.612 27.345 1.00 96.69 98 PRO A CA 1
ATOM 740 C C . PRO A 1 98 ? -12.208 -1.998 27.674 1.00 96.69 98 PRO A C 1
ATOM 742 O O . PRO A 1 98 ? -12.937 -2.982 27.758 1.00 96.69 98 PRO A O 1
ATOM 745 N N . GLY A 1 99 ? -10.888 -2.071 27.862 1.00 94.56 99 GLY A N 1
ATOM 746 C CA . GLY A 1 99 ? -10.171 -3.319 28.159 1.00 94.56 99 GLY A CA 1
ATOM 747 C C . GLY A 1 99 ? -9.860 -4.201 26.942 1.00 94.56 99 GLY A C 1
ATOM 748 O O . GLY A 1 99 ? -9.149 -5.196 27.086 1.00 94.56 99 GLY A O 1
ATOM 749 N N . GLU A 1 100 ? -10.338 -3.838 25.751 1.00 93.38 100 GLU A N 1
ATOM 750 C CA . GLU A 1 100 ? -10.047 -4.554 24.511 1.00 93.38 100 GLU A CA 1
ATOM 751 C C . GLU A 1 100 ? -8.619 -4.272 24.019 1.00 93.38 100 GLU A C 1
ATOM 753 O O . GLU A 1 100 ? -8.073 -3.181 24.195 1.00 93.38 100 GLU A O 1
ATOM 758 N N . LYS A 1 101 ? -8.011 -5.267 23.367 1.00 87.94 101 LYS A N 1
ATOM 759 C CA . LYS A 1 101 ? -6.747 -5.120 22.640 1.00 87.94 101 LYS A CA 1
ATOM 760 C C . LYS A 1 101 ? -6.978 -5.507 21.188 1.00 87.94 101 LYS A C 1
ATOM 762 O O . LYS A 1 101 ? -7.484 -6.595 20.930 1.00 87.94 101 LYS A O 1
ATOM 767 N N . LYS A 1 102 ? -6.557 -4.649 20.261 1.00 87.06 102 LYS A N 1
ATOM 768 C CA . LYS A 1 102 ? -6.533 -4.947 18.826 1.00 87.06 102 LYS A CA 1
ATOM 769 C C . LYS A 1 102 ? -5.148 -4.720 18.264 1.00 87.06 102 LYS A C 1
ATOM 771 O O . LYS A 1 102 ? -4.432 -3.819 18.699 1.00 87.06 102 LYS A O 1
ATOM 776 N N . THR A 1 103 ? -4.810 -5.530 17.275 1.00 86.06 103 THR A N 1
ATOM 777 C CA . THR A 1 103 ? -3.621 -5.348 16.456 1.00 86.06 103 THR A CA 1
ATOM 778 C C . THR A 1 103 ? -4.058 -4.766 15.123 1.00 86.06 103 THR A C 1
ATOM 780 O O . THR A 1 103 ? -4.955 -5.289 14.472 1.00 86.06 103 THR A O 1
ATOM 783 N N . VAL A 1 104 ? -3.414 -3.675 14.726 1.00 87.25 104 VAL A N 1
ATOM 784 C CA . VAL A 1 104 ? -3.497 -3.126 13.372 1.00 87.25 104 VAL A CA 1
ATOM 785 C C . VAL A 1 104 ? -2.153 -3.364 12.706 1.00 87.25 104 VAL A C 1
ATOM 787 O O . VAL A 1 104 ? -1.112 -3.231 13.349 1.00 87.25 104 VAL A O 1
ATOM 790 N N . SER A 1 105 ? -2.155 -3.779 11.445 1.00 86.94 105 SER A N 1
ATOM 791 C CA . SER A 1 105 ? -0.928 -4.107 10.719 1.00 86.94 105 SER A CA 1
ATOM 792 C C . SER A 1 105 ? -0.975 -3.511 9.323 1.00 86.94 105 SER A C 1
ATOM 794 O O . SER A 1 105 ? -1.979 -3.617 8.626 1.00 86.94 105 SER A O 1
ATOM 796 N N . ILE A 1 106 ? 0.128 -2.892 8.912 1.00 89.62 106 ILE A N 1
ATOM 797 C CA . ILE A 1 106 ? 0.321 -2.380 7.556 1.00 89.62 106 ILE A CA 1
ATOM 798 C C . ILE A 1 106 ? 1.549 -3.082 6.993 1.00 89.62 106 ILE A C 1
ATOM 800 O O . ILE A 1 106 ? 2.632 -2.997 7.573 1.00 89.62 106 ILE A O 1
ATOM 804 N N . LEU A 1 107 ? 1.386 -3.763 5.864 1.00 90.00 107 LEU A N 1
ATOM 805 C CA . LEU A 1 107 ? 2.500 -4.292 5.095 1.00 90.00 107 LEU A CA 1
ATOM 806 C C . LEU A 1 107 ? 3.102 -3.191 4.235 1.00 90.00 107 LEU A C 1
ATOM 808 O O . LEU A 1 107 ? 2.396 -2.515 3.489 1.00 90.00 107 LEU A O 1
ATOM 812 N N . PHE A 1 108 ? 4.420 -3.072 4.287 1.00 93.31 108 PHE A N 1
ATOM 813 C CA . PHE A 1 108 ? 5.190 -2.351 3.290 1.00 93.31 108 PHE A CA 1
ATOM 814 C C . PHE A 1 108 ? 6.006 -3.360 2.489 1.00 93.31 108 PHE A C 1
ATOM 816 O O . PHE A 1 108 ? 6.713 -4.182 3.070 1.00 93.31 108 PHE A O 1
ATOM 823 N N . ALA A 1 109 ? 5.908 -3.296 1.165 1.00 93.31 109 ALA A N 1
ATOM 824 C CA . ALA A 1 109 ? 6.715 -4.122 0.279 1.00 93.31 109 ALA A CA 1
ATOM 825 C C . ALA A 1 109 ? 7.208 -3.309 -0.917 1.00 93.31 109 ALA A C 1
ATOM 827 O O . ALA A 1 109 ? 6.622 -2.290 -1.298 1.00 93.31 109 ALA A O 1
ATOM 828 N N . TRP A 1 110 ? 8.302 -3.778 -1.509 1.00 93.88 110 TRP A N 1
ATOM 829 C CA . TRP A 1 110 ? 8.887 -3.210 -2.712 1.00 93.88 110 TRP A CA 1
ATOM 830 C C . TRP A 1 110 ? 9.165 -4.297 -3.745 1.00 93.88 110 TRP A C 1
ATOM 832 O O . TRP A 1 110 ? 9.394 -5.457 -3.404 1.00 93.88 110 TRP A O 1
ATOM 842 N N . TYR A 1 111 ? 9.186 -3.906 -5.014 1.00 94.25 111 TYR A N 1
ATOM 843 C CA . TYR A 1 111 ? 9.582 -4.766 -6.122 1.00 94.25 111 TYR A CA 1
ATOM 844 C C . TYR A 1 111 ? 10.359 -3.948 -7.153 1.00 94.25 111 TYR A C 1
ATOM 846 O O . TYR A 1 111 ? 9.785 -3.176 -7.917 1.00 94.25 111 TYR A O 1
ATOM 854 N N . PHE A 1 112 ? 11.680 -4.100 -7.141 1.00 92.62 112 PHE A N 1
ATOM 855 C CA . PHE A 1 112 ? 12.631 -3.424 -8.023 1.00 92.62 112 PHE A CA 1
ATOM 856 C C . PHE A 1 112 ? 13.387 -4.495 -8.807 1.00 92.62 112 PHE A C 1
ATOM 858 O O . PHE A 1 112 ? 14.471 -4.896 -8.393 1.00 92.62 112 PHE A O 1
ATOM 865 N N . PRO A 1 113 ? 12.813 -5.039 -9.889 1.00 91.31 113 PRO A N 1
ATOM 866 C CA . PRO A 1 113 ? 13.352 -6.243 -10.513 1.00 91.31 113 PRO A CA 1
ATOM 867 C C . PRO A 1 113 ? 14.740 -6.031 -11.107 1.00 91.31 113 PRO A C 1
ATOM 869 O O . PRO A 1 113 ? 15.530 -6.959 -11.096 1.00 91.31 113 PRO A O 1
ATOM 872 N N . HIS A 1 114 ? 15.059 -4.820 -11.553 1.00 88.38 114 HIS A N 1
ATOM 873 C CA . HIS A 1 114 ? 16.285 -4.539 -12.287 1.00 88.38 114 HIS A CA 1
ATOM 874 C C . HIS A 1 114 ? 17.333 -3.890 -11.382 1.00 88.38 114 HIS A C 1
ATOM 876 O O . HIS A 1 114 ? 17.020 -2.992 -10.602 1.00 88.38 114 HIS A O 1
ATOM 882 N N . HIS A 1 115 ? 18.593 -4.286 -11.517 1.00 78.62 115 HIS A N 1
ATOM 883 C CA . HIS A 1 115 ? 19.744 -3.524 -11.052 1.00 78.62 115 HIS A CA 1
ATOM 884 C C . HIS A 1 115 ? 20.858 -3.553 -12.111 1.00 78.62 115 HIS A C 1
ATOM 886 O O . HIS A 1 115 ? 20.832 -4.335 -13.059 1.00 78.62 115 HIS A O 1
ATOM 892 N N . TYR A 1 116 ? 21.841 -2.665 -11.979 1.00 76.44 116 TYR A N 1
ATOM 893 C CA . TYR A 1 116 ? 23.015 -2.670 -12.850 1.00 76.44 116 TYR A CA 1
ATOM 894 C C . TYR A 1 116 ? 24.262 -2.923 -12.021 1.00 76.44 116 TYR A C 1
ATOM 896 O O . TYR A 1 116 ? 24.469 -2.276 -10.993 1.00 76.44 116 TYR A O 1
ATOM 904 N N . TRP A 1 117 ? 25.106 -3.833 -12.496 1.00 68.69 117 TRP A N 1
ATOM 905 C CA . TRP A 1 117 ? 26.460 -4.014 -11.991 1.00 68.69 117 TRP A CA 1
ATOM 906 C C . TRP A 1 117 ? 27.436 -3.827 -13.147 1.00 68.69 117 TRP A C 1
ATOM 908 O O . TRP A 1 117 ? 27.453 -4.644 -14.063 1.00 68.69 117 TRP A O 1
ATOM 918 N N . LEU A 1 118 ? 28.239 -2.757 -13.111 1.00 71.56 118 LEU A N 1
ATOM 919 C CA . LEU A 1 118 ? 29.226 -2.445 -14.158 1.00 71.56 118 LEU A CA 1
ATOM 920 C C . LEU A 1 118 ? 28.626 -2.528 -15.580 1.00 71.56 118 LEU A C 1
ATOM 922 O O . LEU A 1 118 ? 29.146 -3.236 -16.436 1.00 71.56 118 LEU A O 1
ATOM 926 N N . ASP A 1 119 ? 27.489 -1.858 -15.796 1.00 71.06 119 ASP A N 1
ATOM 927 C CA . ASP A 1 119 ? 26.729 -1.817 -17.061 1.00 71.06 119 ASP A CA 1
ATOM 928 C C . ASP A 1 119 ? 26.103 -3.143 -17.532 1.00 71.06 119 ASP A C 1
ATOM 930 O O . ASP A 1 119 ? 25.434 -3.182 -18.566 1.00 71.06 119 ASP A O 1
ATOM 934 N N . LEU A 1 120 ? 26.226 -4.222 -16.755 1.00 71.50 120 LEU A N 1
ATOM 935 C CA . LEU A 1 120 ? 25.502 -5.462 -17.013 1.00 71.50 120 LEU A CA 1
ATOM 936 C C . LEU A 1 120 ? 24.105 -5.386 -16.379 1.00 71.50 120 LEU A C 1
ATOM 938 O O . LEU A 1 120 ? 24.008 -5.163 -15.165 1.00 71.50 120 LEU A O 1
ATOM 942 N N . PRO A 1 121 ? 23.022 -5.560 -17.164 1.00 71.56 121 PRO A N 1
ATOM 943 C CA . PRO A 1 121 ? 21.687 -5.687 -16.604 1.00 71.56 121 PRO A CA 1
ATOM 944 C C . PRO A 1 121 ? 21.622 -7.000 -15.826 1.00 71.56 121 PRO A C 1
ATOM 946 O O . PRO A 1 121 ? 21.783 -8.082 -16.394 1.00 71.56 121 PRO A O 1
ATOM 949 N N . LEU A 1 122 ? 21.411 -6.896 -14.521 1.00 81.56 122 LEU A N 1
ATOM 950 C CA . LEU A 1 122 ? 21.216 -8.033 -13.639 1.00 81.56 122 LEU A CA 1
ATOM 951 C C . LEU A 1 122 ? 19.903 -7.825 -12.899 1.00 81.56 122 LEU A C 1
ATOM 953 O O . LEU A 1 122 ? 19.648 -6.758 -12.344 1.00 81.56 122 LEU A O 1
ATOM 957 N N . ASP A 1 123 ? 19.066 -8.850 -12.888 1.00 87.94 123 ASP A N 1
ATOM 958 C CA . ASP A 1 123 ? 17.822 -8.777 -12.144 1.00 87.94 123 ASP A CA 1
ATOM 959 C C . ASP A 1 123 ? 18.041 -9.231 -10.696 1.00 87.94 123 ASP A C 1
ATOM 961 O O . ASP A 1 123 ? 18.836 -10.127 -10.395 1.00 87.94 123 ASP A O 1
ATOM 965 N N . ASN A 1 124 ? 17.326 -8.605 -9.764 1.00 87.81 124 ASN A N 1
ATOM 966 C CA . ASN A 1 124 ? 17.280 -9.058 -8.384 1.00 87.81 124 ASN A CA 1
ATOM 967 C C . ASN A 1 124 ? 16.685 -10.464 -8.325 1.00 87.81 124 ASN A C 1
ATOM 969 O O . ASN A 1 124 ? 15.654 -10.724 -8.936 1.00 87.81 124 ASN A O 1
ATOM 973 N N . TYR A 1 125 ? 17.280 -11.353 -7.527 1.00 89.25 125 TYR A N 1
ATOM 974 C CA . TYR A 1 125 ? 16.890 -12.768 -7.467 1.00 89.25 125 TYR A CA 1
ATOM 975 C C . TYR A 1 125 ? 15.385 -12.993 -7.237 1.00 89.25 125 TYR A C 1
ATOM 977 O O . TYR A 1 125 ? 14.789 -13.874 -7.849 1.00 89.25 125 TYR A O 1
ATOM 985 N N . TYR A 1 126 ? 14.744 -12.165 -6.405 1.00 88.62 126 TYR A N 1
ATOM 986 C CA . TYR A 1 126 ? 13.312 -12.283 -6.115 1.00 88.62 126 TYR A CA 1
ATOM 987 C C . TYR A 1 126 ? 12.406 -12.045 -7.338 1.00 88.62 126 TYR A C 1
ATOM 989 O O . TYR A 1 126 ? 11.240 -12.425 -7.297 1.00 88.62 126 TYR A O 1
ATOM 997 N N . SER A 1 127 ? 12.917 -11.468 -8.432 1.00 91.31 127 SER A N 1
ATOM 998 C CA . SER A 1 127 ? 12.193 -11.352 -9.711 1.00 91.31 127 SER A CA 1
ATOM 999 C C . SER A 1 127 ? 11.963 -12.700 -10.404 1.00 91.31 127 SER A C 1
ATOM 1001 O O . SER A 1 127 ? 11.093 -12.811 -11.259 1.00 91.31 127 SER A O 1
ATOM 1003 N N . LEU A 1 128 ? 12.691 -13.750 -10.002 1.00 91.75 128 LEU A N 1
ATOM 1004 C CA . LEU A 1 128 ? 12.412 -15.127 -10.421 1.00 91.75 128 LEU A CA 1
ATOM 1005 C C . LEU A 1 128 ? 11.205 -15.731 -9.685 1.00 91.75 128 LEU A C 1
ATOM 1007 O O . LEU A 1 128 ? 10.681 -16.757 -10.110 1.00 91.75 128 LEU A O 1
ATOM 1011 N N . LEU A 1 129 ? 10.805 -15.135 -8.557 1.00 93.12 129 LEU A N 1
ATOM 1012 C CA . LEU A 1 129 ? 9.771 -15.654 -7.656 1.00 93.12 129 LEU A CA 1
ATOM 1013 C C . LEU A 1 129 ? 8.465 -14.857 -7.736 1.00 93.12 129 LEU A C 1
ATOM 1015 O O . LEU A 1 129 ? 7.399 -15.399 -7.457 1.00 93.12 129 LEU A O 1
ATOM 1019 N N . PHE A 1 130 ? 8.550 -13.578 -8.095 1.00 94.62 130 PHE A N 1
ATOM 1020 C CA . PHE A 1 130 ? 7.440 -12.631 -8.067 1.00 94.62 130 PHE A CA 1
ATOM 1021 C C . PHE A 1 130 ? 7.455 -11.783 -9.332 1.00 94.62 130 PHE A C 1
ATOM 1023 O O . PHE A 1 130 ? 8.526 -11.400 -9.791 1.00 94.62 130 PHE A O 1
ATOM 1030 N N . ASN A 1 131 ? 6.281 -11.437 -9.865 1.00 93.94 131 ASN A N 1
ATOM 1031 C CA . ASN A 1 131 ? 6.181 -10.623 -11.081 1.00 93.94 131 ASN A CA 1
ATOM 1032 C C . ASN A 1 131 ? 5.983 -9.134 -10.782 1.00 93.94 131 ASN A C 1
ATOM 1034 O O . ASN A 1 131 ? 6.202 -8.288 -11.650 1.00 93.94 131 ASN A O 1
ATOM 1038 N N . ASN A 1 132 ? 5.501 -8.811 -9.584 1.00 93.44 132 ASN A N 1
ATOM 1039 C CA . ASN A 1 132 ? 5.126 -7.463 -9.176 1.00 93.44 132 ASN A CA 1
ATOM 1040 C C . ASN A 1 132 ? 5.107 -7.349 -7.639 1.00 93.44 132 ASN A C 1
ATOM 1042 O O . ASN A 1 132 ? 5.238 -8.341 -6.919 1.00 93.44 132 ASN A O 1
ATOM 1046 N N . VAL A 1 133 ? 4.924 -6.133 -7.120 1.00 93.56 133 VAL A N 1
ATOM 1047 C CA . VAL A 1 133 ? 4.908 -5.892 -5.668 1.00 93.56 133 VAL A CA 1
ATOM 1048 C C . VAL A 1 133 ? 3.717 -6.536 -4.951 1.00 93.56 133 VAL A C 1
ATOM 1050 O O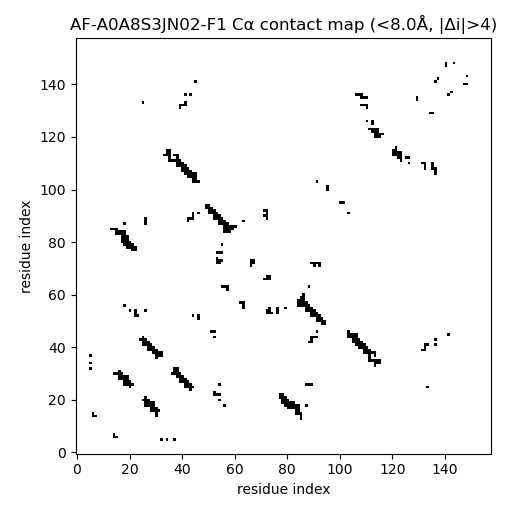 . VAL A 1 133 ? 3.844 -6.900 -3.785 1.00 93.56 133 VAL A O 1
ATOM 1053 N N . THR A 1 134 ? 2.582 -6.722 -5.627 1.00 92.12 134 THR A N 1
ATOM 1054 C CA . THR A 1 134 ? 1.406 -7.408 -5.071 1.00 92.12 134 THR A CA 1
ATOM 1055 C C . THR A 1 134 ? 1.716 -8.881 -4.812 1.00 92.12 134 THR A C 1
ATOM 1057 O O . THR A 1 134 ? 1.409 -9.354 -3.723 1.00 92.12 134 THR A O 1
ATOM 1060 N N . ASP A 1 135 ? 2.400 -9.570 -5.733 1.00 92.25 135 ASP A N 1
ATOM 1061 C C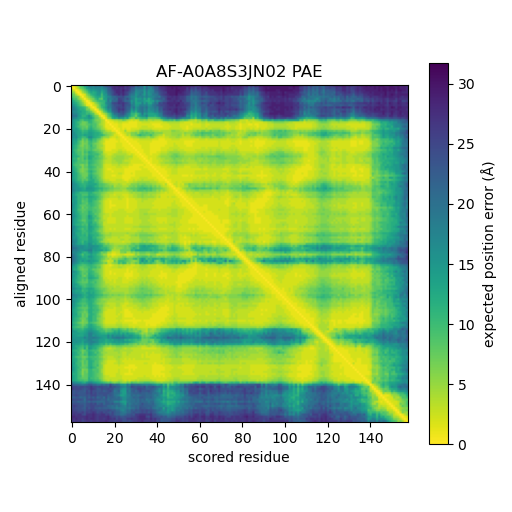A . ASP A 1 135 ? 2.856 -10.959 -5.549 1.00 92.25 135 ASP A CA 1
ATOM 1062 C C . ASP A 1 135 ? 3.792 -11.069 -4.328 1.00 92.25 135 ASP A C 1
ATOM 1064 O O . ASP A 1 135 ? 3.633 -11.956 -3.484 1.00 92.25 135 ASP A O 1
ATOM 1068 N N . VAL A 1 136 ? 4.735 -10.120 -4.187 1.00 91.69 136 VAL A N 1
ATOM 1069 C CA . VAL A 1 136 ? 5.612 -10.021 -3.003 1.00 91.69 136 VAL A CA 1
ATOM 1070 C C . VAL A 1 136 ? 4.766 -9.857 -1.742 1.00 91.69 136 VAL A C 1
ATOM 1072 O O . VAL A 1 136 ? 4.954 -10.592 -0.773 1.00 91.69 136 VAL A O 1
ATOM 1075 N N . GLY A 1 137 ? 3.808 -8.928 -1.756 1.00 89.06 137 GLY A N 1
ATOM 1076 C CA . GLY A 1 137 ? 2.935 -8.674 -0.617 1.00 89.06 137 GLY A CA 1
ATOM 1077 C C . GLY A 1 137 ? 2.114 -9.902 -0.218 1.00 89.06 137 GLY A C 1
ATOM 1078 O O . GLY A 1 137 ? 2.056 -10.261 0.957 1.00 89.06 137 GLY A O 1
ATOM 1079 N N . GLN A 1 138 ? 1.539 -10.594 -1.201 1.00 86.56 138 GLN A N 1
ATOM 1080 C CA . GLN A 1 138 ? 0.732 -11.796 -0.994 1.00 86.56 138 GLN A CA 1
ATOM 1081 C C . GLN A 1 138 ? 1.549 -12.932 -0.380 1.00 86.56 138 GLN A C 1
ATOM 1083 O O . GLN A 1 138 ? 1.068 -13.599 0.539 1.00 86.56 138 GLN A O 1
ATOM 1088 N N . SER A 1 139 ? 2.809 -13.092 -0.797 1.00 85.81 139 SER A N 1
ATOM 1089 C CA . SER A 1 139 ? 3.711 -14.115 -0.254 1.00 85.81 139 SER A CA 1
ATOM 1090 C C . SER A 1 139 ? 3.975 -13.971 1.253 1.00 85.81 139 SER A C 1
ATOM 1092 O O . SER A 1 139 ? 4.181 -14.970 1.947 1.00 85.81 139 SER A O 1
ATOM 1094 N N . ILE A 1 140 ? 3.900 -12.743 1.781 1.00 76.62 140 ILE A N 1
ATOM 1095 C CA . ILE A 1 140 ? 4.139 -12.429 3.198 1.00 76.62 140 ILE A CA 1
ATOM 1096 C C . ILE A 1 140 ? 2.898 -12.733 4.062 1.00 76.62 140 ILE A C 1
ATOM 1098 O O . ILE A 1 140 ? 3.001 -12.826 5.285 1.00 76.62 140 ILE A O 1
ATOM 1102 N N . GLY A 1 141 ? 1.750 -13.036 3.446 1.00 62.47 141 GLY A N 1
ATOM 1103 C CA . GLY A 1 141 ? 0.601 -13.614 4.142 1.00 62.47 141 GLY A CA 1
ATOM 1104 C C . GLY A 1 141 ? -0.641 -12.740 4.157 1.00 62.47 141 GLY A C 1
ATOM 1105 O O . GLY A 1 141 ? -1.220 -12.511 5.209 1.00 62.47 141 GLY A O 1
ATOM 1106 N N . ILE A 1 142 ? -1.091 -12.284 2.998 1.00 53.38 142 ILE A N 1
ATOM 1107 C CA . ILE A 1 142 ? -2.335 -11.503 2.898 1.00 53.38 142 ILE A CA 1
ATOM 1108 C C . ILE A 1 142 ? -3.591 -12.358 3.028 1.00 53.38 142 ILE A C 1
ATOM 1110 O O . ILE A 1 142 ? -4.616 -11.869 3.490 1.00 53.38 142 ILE A O 1
ATOM 1114 N N . ASP A 1 143 ? -3.467 -13.660 2.784 1.00 53.16 143 ASP A N 1
ATOM 1115 C CA . ASP A 1 143 ? -4.510 -14.642 3.093 1.00 53.16 143 ASP A CA 1
ATOM 1116 C C . ASP A 1 143 ? -4.397 -15.188 4.529 1.00 53.16 143 ASP A C 1
ATOM 1118 O O . ASP A 1 143 ? -5.015 -16.198 4.873 1.00 53.16 143 ASP A O 1
ATOM 1122 N N . LYS A 1 144 ? -3.550 -14.580 5.374 1.00 55.06 144 LYS A N 1
ATOM 1123 C CA . LYS A 1 144 ? -3.236 -15.097 6.706 1.00 55.06 144 LYS A CA 1
ATOM 1124 C C . LYS A 1 144 ? -3.949 -14.286 7.782 1.00 55.06 144 LYS A C 1
ATOM 1126 O O . LYS A 1 144 ? -3.713 -13.100 7.958 1.00 55.06 144 LYS A O 1
ATOM 1131 N N . THR A 1 145 ? -4.805 -14.967 8.535 1.00 57.66 145 THR A N 1
ATOM 1132 C CA . THR A 1 145 ? -5.427 -14.465 9.768 1.00 57.66 145 THR A CA 1
ATOM 1133 C C . THR A 1 145 ? -4.375 -13.955 10.765 1.00 57.66 145 THR A C 1
ATOM 1135 O O . THR A 1 145 ? -3.225 -14.401 10.742 1.00 57.66 145 THR A O 1
ATOM 1138 N N . ASP A 1 146 ? -4.773 -13.104 11.716 1.00 57.72 146 ASP A N 1
ATOM 1139 C CA . ASP A 1 146 ? -3.906 -12.603 12.803 1.00 57.72 146 ASP A CA 1
ATOM 1140 C C . ASP A 1 146 ? -3.102 -13.717 13.500 1.00 57.72 146 ASP A C 1
ATOM 1142 O O . ASP A 1 146 ? -1.932 -13.551 13.855 1.00 57.72 146 ASP A O 1
ATOM 1146 N N . SER A 1 147 ? -3.712 -14.897 13.653 1.00 55.47 147 SER A N 1
ATOM 1147 C CA . SER A 1 147 ? -3.068 -16.079 14.239 1.00 55.47 147 SER A CA 1
ATOM 1148 C C . SER A 1 147 ? -1.906 -16.604 13.388 1.00 55.47 147 SER A C 1
ATOM 1150 O O . SER A 1 147 ? -0.884 -17.029 13.922 1.00 55.47 147 SER A O 1
ATOM 1152 N N . GLN A 1 148 ? -2.040 -16.560 12.064 1.00 55.16 148 GLN A N 1
ATOM 1153 C CA . GLN A 1 148 ? -1.029 -17.020 11.115 1.00 55.16 148 GLN A CA 1
ATOM 1154 C C . GLN A 1 148 ? 0.093 -15.986 10.918 1.00 55.16 148 GLN A C 1
ATOM 1156 O O . GLN A 1 148 ? 1.249 -16.383 10.764 1.00 55.16 148 GLN A O 1
ATOM 1161 N N . LEU A 1 149 ? -0.204 -14.683 10.997 1.00 57.19 149 LEU A N 1
ATOM 1162 C CA . LEU A 1 149 ? 0.821 -13.629 11.014 1.00 57.19 149 LEU A CA 1
ATOM 1163 C C . LEU A 1 149 ? 1.718 -13.748 12.256 1.00 57.19 149 LEU A C 1
ATOM 1165 O O . LEU A 1 149 ? 2.943 -13.676 12.156 1.00 57.19 149 LEU A O 1
ATOM 1169 N N . LYS A 1 150 ? 1.132 -14.033 13.425 1.00 51.84 150 LYS A N 1
ATOM 1170 C CA . LYS A 1 150 ? 1.870 -14.199 14.686 1.00 51.84 150 LYS A CA 1
ATOM 1171 C C . LYS A 1 150 ? 2.912 -15.326 14.643 1.00 51.84 150 LYS A C 1
ATOM 1173 O O . LYS A 1 150 ? 3.974 -15.181 15.246 1.00 51.84 150 LYS A O 1
ATOM 1178 N N . ILE A 1 151 ? 2.636 -16.416 13.921 1.00 55.22 151 ILE A N 1
ATOM 1179 C CA . ILE A 1 151 ? 3.550 -17.564 13.749 1.00 55.22 151 ILE A CA 1
ATOM 1180 C C . ILE A 1 151 ? 4.764 -17.189 12.886 1.00 55.22 151 ILE A C 1
ATOM 1182 O O . ILE A 1 151 ? 5.890 -17.554 13.212 1.00 55.22 151 ILE A O 1
ATOM 1186 N N . ILE A 1 152 ? 4.563 -16.415 11.816 1.00 53.25 152 ILE A N 1
ATOM 1187 C CA . ILE A 1 152 ? 5.655 -15.987 10.924 1.00 53.25 152 ILE A CA 1
ATOM 1188 C C . ILE A 1 152 ? 6.648 -15.101 11.677 1.00 53.25 152 ILE A C 1
ATOM 1190 O O . ILE A 1 152 ? 7.854 -15.322 11.611 1.00 53.25 152 ILE A O 1
ATOM 1194 N N . PHE A 1 153 ? 6.145 -14.137 12.450 1.00 51.19 153 PHE A N 1
ATOM 1195 C CA . PHE A 1 153 ? 7.007 -13.224 13.197 1.00 51.19 153 PHE A CA 1
ATOM 1196 C C . PHE A 1 153 ? 7.665 -13.866 14.423 1.00 51.19 153 PHE A C 1
ATOM 1198 O O . PHE A 1 153 ? 8.693 -13.372 14.864 1.00 51.19 153 PHE A O 1
ATOM 1205 N N . THR A 1 154 ? 7.137 -14.968 14.962 1.00 50.12 154 THR A N 1
ATOM 1206 C CA . THR A 1 154 ? 7.817 -15.703 16.048 1.00 50.12 154 THR A CA 1
ATOM 1207 C C . THR A 1 154 ? 8.890 -16.669 15.542 1.00 50.12 154 THR A C 1
ATOM 1209 O O . THR A 1 154 ? 9.862 -16.886 16.255 1.00 50.12 154 THR A O 1
ATOM 1212 N N . GLY A 1 155 ? 8.773 -17.192 14.316 1.00 42.53 155 GLY A N 1
ATOM 1213 C CA . GLY A 1 155 ? 9.784 -18.071 13.707 1.00 42.53 155 GLY A CA 1
ATOM 1214 C C . GLY A 1 155 ? 10.977 -17.357 13.055 1.00 42.53 155 GLY A C 1
ATOM 1215 O O . GLY A 1 155 ? 11.972 -18.000 12.747 1.00 42.53 155 GLY A O 1
ATOM 1216 N N . LEU A 1 156 ? 10.898 -16.041 12.833 1.00 40.19 156 LEU A N 1
ATOM 1217 C CA . LEU A 1 156 ? 11.987 -15.237 12.249 1.00 40.19 156 LEU A CA 1
ATOM 1218 C C . LEU A 1 156 ? 13.011 -14.726 13.283 1.00 40.19 156 LEU A C 1
ATOM 1220 O O . LEU A 1 156 ? 14.042 -14.185 12.892 1.00 40.19 156 LEU A O 1
ATOM 1224 N N . PHE A 1 157 ? 12.743 -14.898 14.582 1.00 38.69 157 PHE A N 1
ATOM 1225 C CA . PHE A 1 157 ? 13.626 -14.476 15.682 1.00 38.69 157 PHE A CA 1
ATOM 1226 C C . PHE A 1 157 ? 14.069 -15.637 16.590 1.00 38.69 157 PHE A C 1
ATOM 1228 O O . PHE A 1 157 ? 14.445 -15.401 17.740 1.00 38.69 157 PHE A O 1
ATOM 1235 N N . SER A 1 158 ? 14.016 -16.877 16.094 1.00 36.72 158 SER A N 1
ATOM 1236 C CA . SER A 1 158 ? 14.561 -18.065 16.770 1.00 36.72 158 SER A CA 1
ATOM 1237 C C . SER A 1 158 ? 15.856 -18.531 16.127 1.00 36.72 158 SER A C 1
ATOM 1239 O O . SER A 1 158 ? 15.821 -18.723 14.890 1.00 36.72 158 SER A O 1
#

Secondary structure (DSSP, 8-state):
-----SS-SS--SS---EEEE-SSS-EEEEE-SSSTT-EEEEEEEE--TT-EEEEEEES-HHHHHHHHHHHSS-TT---EEEE--SEEEEEEE-PPPTT-----EEEEEEE--EEEETTEEEE-GGGGT-SSHHHHHHHTTTT--HHHHHHHHHHTT-

InterPro domains:
  IPR024462 Glycosyl-hydrolase family 116, N-terminal [PF12215] (57-132)